Protein AF-A0A1G8CXD1-F1 (afdb_monomer)

Mean predicted aligned error: 4.72 Å

pLDDT: mean 90.09, std 10.33, range [44.94, 98.38]

Radius of gyration: 14.37 Å; Cα contacts (8 Å, |Δi|>4): 68; chains: 1; bounding box: 28×30×46 Å

Solvent-accessible surface area (backbone atoms only — not comparable to full-atom values): 5589 Å² total; per-residue (Å²): 133,82,80,61,88,86,64,75,91,51,52,72,67,26,52,58,59,64,71,57,59,64,68,59,55,51,52,51,36,65,74,65,54,64,50,67,92,55,87,67,62,42,65,64,27,52,51,53,51,50,52,48,26,65,74,70,63,46,90,45,60,61,49,39,25,56,58,51,53,75,44,66,97,42,33,82,59,53,71,34,89,41,81,61,46,48,72,68,77,70,108

Organism: NCBI:txid178355

Structure (mmCIF, N/CA/C/O backbone):
data_AF-A0A1G8CXD1-F1
#
_entry.id   AF-A0A1G8CXD1-F1
#
loop_
_atom_site.group_PDB
_atom_site.id
_atom_site.type_symbol
_atom_site.label_atom_id
_atom_site.label_alt_id
_atom_site.label_comp_id
_atom_site.label_asym_id
_atom_site.label_entity_id
_atom_site.label_seq_id
_atom_site.pdbx_PDB_ins_code
_atom_site.Cartn_x
_atom_site.Cartn_y
_atom_site.Cartn_z
_atom_site.occupancy
_atom_site.B_iso_or_equiv
_atom_site.auth_seq_id
_atom_site.auth_comp_id
_atom_site.auth_asym_id
_atom_site.auth_atom_id
_atom_site.pdbx_PDB_model_num
ATOM 1 N N . MET A 1 1 ? -7.098 -4.512 33.520 1.00 44.94 1 MET A N 1
ATOM 2 C CA . MET A 1 1 ? -7.841 -3.661 32.559 1.00 44.94 1 MET A CA 1
ATOM 3 C C . MET A 1 1 ? -8.445 -4.550 31.485 1.00 44.94 1 MET A C 1
ATOM 5 O O . MET A 1 1 ? -7.700 -5.129 30.706 1.00 44.94 1 MET A O 1
ATOM 9 N N . GLY A 1 2 ? -9.769 -4.726 31.481 1.00 52.16 2 GLY A N 1
ATOM 10 C CA . GLY A 1 2 ? -10.451 -5.464 30.415 1.00 52.16 2 GLY A CA 1
ATOM 11 C C . GLY A 1 2 ? -10.351 -4.685 29.106 1.00 52.16 2 GLY A C 1
ATOM 12 O O . GLY A 1 2 ? -10.657 -3.494 29.085 1.00 52.16 2 GLY A O 1
ATOM 13 N N . LYS A 1 3 ? -9.871 -5.321 28.033 1.00 57.16 3 LYS A N 1
ATOM 14 C CA . LYS A 1 3 ? -9.798 -4.687 26.711 1.00 57.16 3 LYS A CA 1
ATOM 15 C C . LYS A 1 3 ? -11.223 -4.359 26.266 1.00 57.16 3 LYS A C 1
ATOM 17 O O . LYS A 1 3 ? -12.032 -5.260 26.059 1.00 57.16 3 LYS A O 1
ATOM 22 N N . ASN A 1 4 ? -11.534 -3.071 26.179 1.00 59.03 4 ASN A N 1
ATOM 23 C CA . ASN A 1 4 ? -12.825 -2.591 25.719 1.00 59.03 4 ASN A CA 1
ATOM 24 C C . ASN A 1 4 ? -13.005 -3.016 24.250 1.00 59.03 4 ASN A C 1
ATOM 26 O O . ASN A 1 4 ? -12.256 -2.570 23.385 1.00 59.03 4 ASN A O 1
ATOM 30 N N . LYS A 1 5 ? -13.948 -3.926 23.975 1.00 61.50 5 LYS A N 1
ATOM 31 C CA . LYS A 1 5 ? -14.115 -4.574 22.657 1.00 61.50 5 LYS A CA 1
ATOM 32 C C . LYS A 1 5 ? -14.606 -3.605 21.569 1.00 61.50 5 LYS A C 1
ATOM 34 O O . LYS A 1 5 ? -14.540 -3.940 20.393 1.00 61.50 5 LYS A O 1
ATOM 39 N N . TYR A 1 6 ? -15.076 -2.421 21.968 1.00 68.69 6 TYR A N 1
ATOM 40 C CA . TYR A 1 6 ? -15.575 -1.373 21.076 1.00 68.69 6 TYR A CA 1
ATOM 41 C C . TYR A 1 6 ? -14.470 -0.479 20.499 1.00 68.69 6 TYR A C 1
ATOM 43 O O . TYR A 1 6 ? -14.706 0.200 19.504 1.00 68.69 6 TYR A O 1
ATOM 51 N N . PHE A 1 7 ? -13.272 -0.463 21.095 1.00 69.44 7 PHE A N 1
ATOM 52 C CA . PHE A 1 7 ? -12.180 0.391 20.631 1.00 69.44 7 PHE A CA 1
ATOM 53 C C . PHE A 1 7 ? -11.155 -0.428 19.847 1.00 69.44 7 PHE A C 1
ATOM 55 O O . PHE A 1 7 ? -10.428 -1.251 20.407 1.00 69.44 7 PHE A O 1
ATOM 62 N N . SER A 1 8 ? -11.103 -0.206 18.535 1.00 73.50 8 SER A N 1
ATOM 63 C CA . SER A 1 8 ? -10.079 -0.800 17.681 1.00 73.50 8 SER A CA 1
ATOM 64 C C . SER A 1 8 ? -8.751 -0.074 17.878 1.00 73.50 8 SER A C 1
ATOM 66 O O . SER A 1 8 ? -8.685 1.151 17.828 1.00 73.50 8 SER A O 1
ATOM 68 N N . THR A 1 9 ? -7.674 -0.833 18.061 1.00 79.81 9 THR A N 1
ATOM 69 C CA . THR A 1 9 ? -6.306 -0.297 18.087 1.00 79.81 9 THR A CA 1
ATOM 70 C C . THR A 1 9 ? -5.755 -0.021 16.685 1.00 79.81 9 THR A C 1
ATOM 72 O O . THR A 1 9 ? -4.691 0.583 16.557 1.00 79.81 9 THR A O 1
ATOM 75 N N . LYS A 1 10 ? -6.461 -0.452 15.629 1.00 83.62 10 LYS A N 1
ATOM 76 C CA . LYS A 1 10 ? -6.091 -0.195 14.232 1.00 83.62 10 LYS A CA 1
ATOM 77 C C . LYS A 1 10 ? -6.526 1.208 13.816 1.00 83.62 10 LYS A C 1
ATOM 79 O O . LYS A 1 10 ? -7.616 1.656 14.175 1.00 83.62 10 LYS A O 1
ATOM 84 N N . SER A 1 11 ? -5.717 1.862 12.984 1.00 87.25 11 SER A N 1
ATOM 85 C CA . SER A 1 11 ? -6.116 3.102 12.307 1.00 87.25 11 SER A CA 1
ATOM 86 C C . SER A 1 11 ? -7.377 2.892 11.457 1.00 87.25 11 SER A C 1
ATOM 88 O O . SER A 1 11 ? -7.693 1.763 11.079 1.00 87.25 11 SER A O 1
ATOM 90 N N . VAL A 1 12 ? -8.086 3.977 11.120 1.00 89.06 12 VAL A N 1
ATOM 91 C CA . VAL A 1 12 ? -9.248 3.915 10.211 1.00 89.06 12 VAL A CA 1
ATOM 92 C C . VAL A 1 12 ? -8.852 3.266 8.883 1.00 89.06 12 VAL A C 1
ATOM 94 O O . VAL A 1 12 ? -9.522 2.345 8.429 1.00 89.06 12 VAL A O 1
ATOM 97 N N . PHE A 1 13 ? -7.703 3.654 8.325 1.00 91.00 13 PHE A N 1
ATOM 98 C CA . PHE A 1 13 ? -7.143 3.025 7.130 1.00 91.00 13 PHE A CA 1
ATOM 99 C C . PHE A 1 13 ? -6.944 1.508 7.299 1.00 91.00 13 PHE A C 1
ATOM 101 O O . PHE A 1 13 ? -7.425 0.734 6.477 1.00 91.00 13 PHE A O 1
ATOM 108 N N . GLY A 1 14 ? -6.322 1.072 8.402 1.00 91.19 14 GLY A N 1
ATOM 109 C CA . GLY A 1 14 ? -6.108 -0.348 8.708 1.00 91.19 14 GLY A CA 1
ATOM 110 C C . GLY A 1 14 ? -7.406 -1.146 8.873 1.00 91.19 14 GLY A C 1
ATOM 111 O O . GLY A 1 14 ? -7.453 -2.332 8.554 1.00 91.19 14 GLY A O 1
ATOM 112 N N . GLN A 1 15 ? -8.478 -0.507 9.346 1.00 90.44 15 GLN A N 1
ATOM 113 C CA . GLN A 1 15 ? -9.807 -1.119 9.407 1.00 90.44 15 GLN A CA 1
ATOM 114 C C . GLN A 1 15 ? -10.418 -1.257 8.009 1.00 90.44 15 GLN A C 1
ATOM 116 O O . GLN A 1 15 ? -10.913 -2.330 7.675 1.00 90.44 15 GLN A O 1
ATOM 121 N N . LEU A 1 16 ? -10.327 -0.220 7.173 1.00 92.19 16 LEU A N 1
ATOM 122 C CA . LEU A 1 16 ? -10.877 -0.231 5.815 1.00 92.19 16 LEU A CA 1
ATOM 123 C C . LEU A 1 16 ? -10.220 -1.297 4.940 1.00 92.19 16 LEU A C 1
ATOM 125 O O . LEU A 1 16 ? -10.916 -2.119 4.351 1.00 92.19 16 LEU A O 1
ATOM 129 N N . ILE A 1 17 ? -8.889 -1.350 4.904 1.00 93.06 17 ILE A N 1
ATOM 130 C CA . ILE A 1 17 ? -8.184 -2.373 4.118 1.00 93.06 17 ILE A CA 1
ATOM 131 C C . ILE A 1 17 ? -8.397 -3.785 4.677 1.00 93.06 17 ILE A C 1
ATOM 133 O O . ILE A 1 17 ? -8.281 -4.751 3.936 1.00 93.06 17 ILE A O 1
ATOM 137 N N . SER A 1 18 ? -8.741 -3.933 5.965 1.00 90.94 18 SER A N 1
ATOM 138 C CA . SER A 1 18 ? -9.056 -5.249 6.539 1.00 90.94 18 SER A CA 1
ATOM 139 C C . SER A 1 18 ? -10.376 -5.840 6.042 1.00 90.94 18 SER A C 1
ATOM 141 O O . SER A 1 18 ? -10.627 -7.018 6.274 1.00 90.94 18 SER A O 1
ATOM 143 N N . LEU A 1 1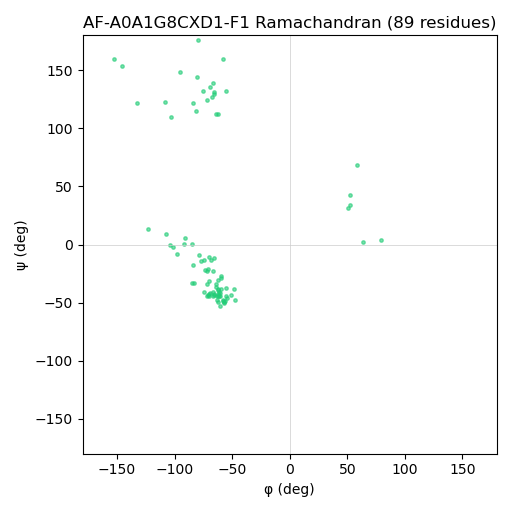9 ? -11.194 -5.048 5.343 1.00 92.69 19 LEU A N 1
ATOM 144 C CA . LEU A 1 19 ? -12.384 -5.529 4.641 1.00 92.69 19 LEU A CA 1
ATOM 145 C C . LEU A 1 19 ? -12.040 -6.231 3.319 1.00 92.69 19 LEU A C 1
ATOM 147 O O . LEU A 1 19 ? -12.899 -6.892 2.741 1.00 92.69 19 LEU A O 1
ATOM 151 N N . ILE A 1 20 ? -10.808 -6.077 2.827 1.00 93.75 20 ILE A N 1
ATOM 152 C CA . ILE A 1 20 ? -10.334 -6.731 1.610 1.00 93.75 20 ILE A CA 1
ATOM 153 C C . ILE A 1 20 ? -9.850 -8.137 1.978 1.00 93.75 20 ILE A C 1
ATOM 155 O O . ILE A 1 20 ? -8.950 -8.293 2.803 1.00 93.75 20 ILE A O 1
ATOM 159 N N . ASP A 1 21 ? -10.445 -9.151 1.347 1.00 94.06 21 ASP A N 1
ATOM 160 C CA . ASP A 1 21 ? -10.060 -10.552 1.529 1.00 94.06 21 ASP A CA 1
ATOM 161 C C . ASP A 1 21 ? -8.702 -10.854 0.874 1.00 94.06 21 ASP A C 1
ATOM 163 O O . ASP A 1 21 ? -8.505 -10.679 -0.332 1.00 94.06 21 ASP A O 1
ATOM 167 N N . ASP A 1 22 ? -7.778 -11.368 1.676 1.00 92.25 22 ASP A N 1
ATOM 168 C CA . ASP A 1 22 ? -6.431 -11.804 1.304 1.00 92.25 22 ASP A CA 1
ATOM 169 C C . ASP A 1 22 ? -6.476 -12.834 0.181 1.00 92.25 22 ASP A C 1
ATOM 171 O O . ASP A 1 22 ? -5.647 -12.803 -0.729 1.00 92.25 22 ASP A O 1
ATOM 175 N N . SER A 1 23 ? -7.477 -13.719 0.205 1.00 96.00 23 SER A N 1
ATOM 176 C CA . SER A 1 23 ? -7.621 -14.779 -0.790 1.00 96.00 23 SER A CA 1
ATOM 177 C C . SER A 1 23 ? -7.862 -14.213 -2.189 1.00 96.00 23 SER A C 1
ATOM 179 O O . SER A 1 23 ? -7.388 -14.770 -3.179 1.00 96.00 23 SER A O 1
ATOM 181 N N . MET A 1 24 ? -8.566 -13.084 -2.286 1.00 96.69 24 MET A N 1
ATOM 182 C CA . MET A 1 24 ? -8.836 -12.407 -3.550 1.00 96.69 24 MET A CA 1
ATOM 183 C C . MET A 1 24 ? -7.565 -11.771 -4.114 1.00 96.69 24 MET A C 1
ATOM 185 O O . MET A 1 24 ? -7.300 -11.910 -5.308 1.00 96.69 24 MET A O 1
ATOM 189 N N . VAL A 1 25 ? -6.765 -11.121 -3.262 1.00 95.94 25 VAL A N 1
ATOM 190 C CA . VAL A 1 25 ? -5.475 -10.540 -3.665 1.00 95.94 25 VAL A CA 1
ATOM 191 C C . VAL A 1 25 ? -4.528 -11.650 -4.114 1.00 95.94 25 VAL A C 1
ATOM 193 O O . VAL A 1 25 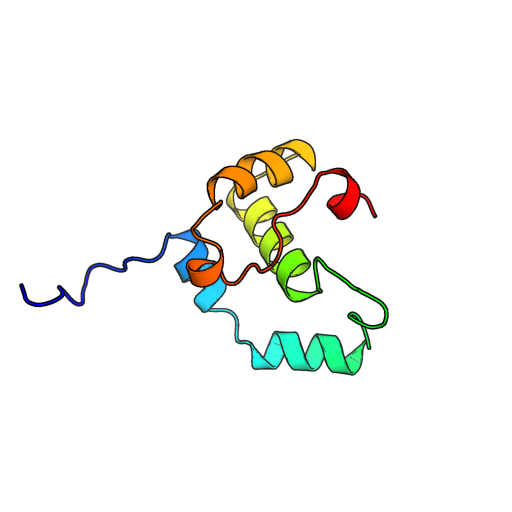? -3.985 -11.577 -5.212 1.00 95.94 25 VAL A O 1
ATOM 196 N N . GLN A 1 26 ? -4.406 -12.722 -3.329 1.00 96.81 26 GLN A N 1
ATOM 197 C CA . GLN A 1 26 ? -3.524 -13.846 -3.636 1.00 96.81 26 GLN A CA 1
ATOM 198 C C . GLN A 1 26 ? -3.901 -14.540 -4.953 1.00 96.81 26 GLN A C 1
ATOM 200 O O . GLN A 1 26 ? -3.036 -14.771 -5.794 1.00 96.81 26 GLN A O 1
ATOM 205 N N . LYS A 1 27 ? -5.194 -14.792 -5.192 1.00 98.19 27 LYS A N 1
ATOM 206 C CA . LYS A 1 27 ? -5.674 -15.352 -6.468 1.00 98.19 27 LYS A CA 1
ATOM 207 C C . LYS A 1 27 ? -5.339 -14.457 -7.657 1.00 98.19 27 LYS A C 1
ATOM 209 O O . LYS A 1 27 ? -5.030 -14.969 -8.729 1.00 98.19 27 LYS A O 1
ATOM 214 N N . ALA A 1 28 ? -5.426 -13.134 -7.500 1.00 97.81 28 ALA A N 1
ATOM 215 C CA . ALA A 1 28 ? -5.047 -12.203 -8.558 1.00 97.81 28 ALA A CA 1
ATOM 216 C C . ALA A 1 28 ? -3.536 -12.257 -8.826 1.00 97.81 28 ALA A C 1
ATOM 218 O O . ALA A 1 28 ? -3.137 -12.354 -9.985 1.00 97.81 28 ALA A O 1
ATOM 219 N N . VAL A 1 29 ? -2.715 -12.272 -7.771 1.00 97.94 29 VAL A N 1
ATOM 220 C CA . VAL A 1 29 ? -1.254 -12.398 -7.883 1.00 97.94 29 VAL A CA 1
ATOM 221 C C . VAL A 1 29 ? -0.862 -13.682 -8.606 1.00 97.94 29 VAL A C 1
ATOM 223 O O . VAL A 1 29 ? -0.080 -13.633 -9.549 1.00 97.94 29 VAL A O 1
ATOM 226 N N . GLU A 1 30 ? -1.442 -14.819 -8.224 1.00 98.00 30 GLU A N 1
ATOM 227 C CA . GLU A 1 30 ? -1.174 -16.118 -8.853 1.00 98.00 30 GLU A CA 1
ATOM 228 C C . GLU A 1 30 ? -1.645 -16.168 -10.307 1.00 98.00 30 GLU A C 1
ATOM 230 O O . GLU A 1 30 ? -0.934 -16.666 -11.175 1.00 98.00 30 GLU A O 1
ATOM 235 N N . LYS A 1 31 ? -2.834 -15.624 -10.593 1.00 98.38 31 LYS A N 1
ATOM 236 C CA . LYS A 1 31 ? -3.401 -15.614 -11.946 1.00 98.38 31 LYS A CA 1
ATOM 237 C C . LYS A 1 31 ? -2.541 -14.82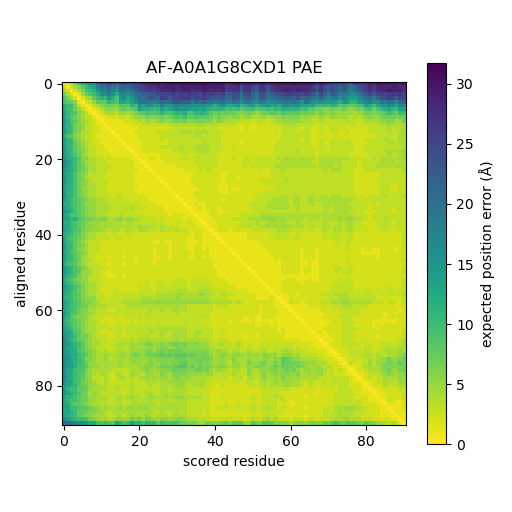7 -12.934 1.00 98.38 31 LYS A C 1
ATOM 239 O O . LYS A 1 31 ? -2.465 -15.213 -14.099 1.00 98.38 31 LYS A O 1
ATOM 244 N N . TYR A 1 32 ? -1.965 -13.711 -12.495 1.00 97.56 32 TYR A N 1
ATOM 245 C CA . TYR A 1 32 ? -1.195 -12.812 -13.357 1.00 97.56 32 TYR A CA 1
ATOM 246 C C . TYR A 1 32 ? 0.320 -12.928 -13.167 1.00 97.56 32 TYR A C 1
ATOM 248 O O . TYR A 1 32 ? 1.050 -12.222 -13.856 1.00 97.56 32 TYR A O 1
ATOM 256 N N . ASP A 1 33 ? 0.788 -13.797 -12.264 1.00 97.25 33 ASP A N 1
ATOM 257 C CA . ASP A 1 33 ? 2.208 -13.958 -11.915 1.00 97.25 33 ASP A CA 1
ATOM 258 C C . ASP A 1 33 ? 2.867 -12.606 -11.550 1.00 97.25 33 ASP A C 1
ATOM 260 O O . ASP A 1 33 ? 4.027 -12.340 -11.865 1.00 97.25 33 ASP A O 1
ATOM 264 N N . SER A 1 34 ? 2.098 -11.702 -10.922 1.00 95.75 34 SER A N 1
ATOM 265 C CA . SER A 1 34 ? 2.431 -10.267 -10.843 1.00 95.75 34 SER A CA 1
ATOM 266 C C . SER A 1 34 ? 3.572 -9.940 -9.882 1.00 95.75 34 SER A C 1
ATOM 268 O O . SER A 1 34 ? 4.234 -8.919 -10.035 1.00 95.75 34 SER A O 1
ATOM 270 N N . ASP A 1 35 ? 3.835 -10.817 -8.915 1.00 96.50 35 ASP A N 1
ATOM 271 C CA . ASP A 1 35 ? 4.952 -10.673 -7.976 1.00 96.50 35 ASP A CA 1
ATOM 272 C C . ASP A 1 35 ? 6.230 -11.371 -8.469 1.00 96.50 35 ASP A C 1
ATOM 274 O O . ASP A 1 35 ? 7.237 -11.437 -7.751 1.00 96.50 35 ASP A O 1
ATOM 278 N N . ARG A 1 36 ? 6.229 -11.913 -9.691 1.00 96.62 36 ARG A N 1
ATOM 279 C CA . ARG A 1 36 ? 7.400 -12.591 -10.234 1.00 96.62 36 ARG A CA 1
ATOM 280 C C . ARG A 1 36 ? 8.544 -11.609 -10.446 1.00 96.62 36 ARG A C 1
ATOM 282 O O . ARG A 1 36 ? 8.389 -10.553 -11.043 1.00 96.62 36 ARG A O 1
ATOM 289 N N . TYR A 1 37 ? 9.723 -11.989 -9.956 1.00 95.19 37 TYR A N 1
ATOM 290 C CA . TYR A 1 37 ? 10.934 -11.157 -9.928 1.00 95.19 37 TYR A CA 1
ATOM 291 C C . TYR A 1 37 ? 10.840 -9.880 -9.066 1.00 95.19 37 TYR A C 1
ATOM 293 O O . TYR A 1 37 ? 11.836 -9.161 -8.950 1.00 95.19 37 TYR A O 1
ATOM 301 N N . VAL A 1 38 ? 9.715 -9.631 -8.385 1.00 94.44 38 VAL A N 1
ATOM 302 C CA . VAL A 1 38 ? 9.539 -8.485 -7.485 1.00 94.44 38 VAL A CA 1
ATOM 303 C C . VAL A 1 38 ? 10.157 -8.798 -6.122 1.00 94.44 38 VAL A C 1
ATOM 305 O O . VAL A 1 38 ? 9.714 -9.686 -5.391 1.00 94.44 38 VAL A O 1
ATOM 308 N N . LYS A 1 39 ? 11.214 -8.059 -5.761 1.00 92.00 39 LYS A N 1
ATOM 309 C CA . LYS A 1 39 ? 11.960 -8.272 -4.505 1.00 92.00 39 LYS A CA 1
ATOM 310 C C . LYS A 1 39 ? 11.324 -7.587 -3.295 1.00 92.00 39 LYS A C 1
ATOM 312 O O . LYS A 1 39 ? 11.431 -8.089 -2.182 1.00 92.00 39 LYS A O 1
ATOM 317 N N . SER A 1 40 ? 10.689 -6.442 -3.507 1.00 93.19 40 SER A N 1
ATOM 318 C CA . SER A 1 40 ? 10.085 -5.593 -2.476 1.00 93.19 40 SER A CA 1
ATOM 319 C C . SER A 1 40 ? 8.931 -4.812 -3.082 1.00 93.19 40 SER A C 1
ATOM 321 O O . SER A 1 40 ? 8.958 -4.595 -4.289 1.00 93.19 40 SER A O 1
ATOM 323 N N . PHE A 1 41 ? 8.013 -4.317 -2.249 1.00 94.44 41 PHE A N 1
ATOM 324 C CA . PHE A 1 41 ? 6.840 -3.565 -2.703 1.00 94.44 41 PHE A CA 1
ATOM 325 C C . PHE A 1 41 ? 5.990 -4.404 -3.669 1.00 94.44 41 PHE A C 1
ATOM 327 O O . PHE A 1 41 ? 5.965 -4.193 -4.873 1.00 94.44 41 PHE A O 1
ATOM 334 N N . LYS A 1 42 ? 5.373 -5.452 -3.120 1.00 95.50 42 LYS A N 1
ATOM 335 C CA . LYS A 1 42 ? 4.613 -6.449 -3.890 1.00 95.50 42 LYS A CA 1
ATOM 336 C C . LYS A 1 42 ? 3.219 -5.942 -4.250 1.00 95.50 42 LYS A C 1
ATOM 338 O O . LYS A 1 42 ? 2.794 -4.891 -3.773 1.00 95.50 42 LYS A O 1
ATOM 343 N N . SER A 1 43 ? 2.465 -6.719 -5.021 1.00 95.81 43 SER A N 1
ATOM 344 C CA . SER A 1 43 ? 1.105 -6.387 -5.471 1.00 95.81 43 SER A CA 1
ATOM 345 C C . SER A 1 43 ? 0.181 -5.912 -4.340 1.00 95.81 43 SER A C 1
ATOM 347 O O . SER A 1 43 ? -0.588 -4.973 -4.530 1.00 95.81 43 SER A O 1
ATOM 349 N N . GLN A 1 44 ? 0.283 -6.503 -3.143 1.00 95.38 44 GLN A N 1
ATOM 350 C CA . GLN A 1 44 ? -0.475 -6.049 -1.969 1.00 95.38 44 GLN A CA 1
ATOM 351 C C . GLN A 1 44 ? -0.059 -4.642 -1.504 1.00 95.38 44 GLN A C 1
ATOM 353 O O . GLN A 1 44 ? -0.924 -3.817 -1.211 1.00 95.38 44 GLN A O 1
ATOM 358 N N . ASP A 1 45 ? 1.246 -4.358 -1.453 1.00 94.88 45 ASP A N 1
ATOM 359 C CA . ASP A 1 45 ? 1.766 -3.045 -1.058 1.00 94.88 45 ASP A CA 1
ATOM 360 C C . ASP A 1 45 ? 1.307 -1.977 -2.072 1.00 94.88 45 ASP A C 1
ATOM 362 O O . ASP A 1 45 ? 0.775 -0.938 -1.676 1.00 94.88 45 ASP A O 1
ATOM 366 N N . HIS A 1 46 ? 1.394 -2.280 -3.376 1.00 94.94 46 HIS A N 1
ATOM 367 C CA . HIS A 1 46 ? 0.857 -1.435 -4.449 1.00 94.94 46 HIS A CA 1
ATOM 368 C C . HIS A 1 46 ? -0.647 -1.176 -4.287 1.00 94.94 46 HIS A C 1
ATOM 370 O O . HIS A 1 46 ? -1.087 -0.025 -4.341 1.00 94.94 46 HIS A O 1
ATOM 376 N N . LEU A 1 47 ? -1.443 -2.228 -4.064 1.00 95.69 47 LEU A N 1
ATOM 377 C CA . LEU A 1 47 ? -2.892 -2.118 -3.890 1.00 95.69 47 LEU A CA 1
ATOM 378 C C . LEU A 1 47 ? -3.240 -1.177 -2.734 1.00 95.69 47 LEU A C 1
ATOM 380 O O . LEU A 1 47 ? -4.044 -0.260 -2.900 1.00 95.69 47 LEU A O 1
ATOM 384 N N . PHE A 1 48 ? -2.628 -1.369 -1.566 1.00 95.19 48 PHE A N 1
ATOM 385 C CA . PHE A 1 48 ? -2.925 -0.542 -0.399 1.00 95.19 48 PHE A CA 1
ATOM 386 C C . PHE A 1 48 ? -2.409 0.892 -0.550 1.00 95.19 48 PHE A C 1
ATOM 388 O O . PHE A 1 48 ? -3.078 1.813 -0.081 1.00 95.19 48 PHE A O 1
ATOM 395 N N . SER A 1 49 ? -1.308 1.122 -1.271 1.00 95.19 49 SER A N 1
ATOM 396 C CA . SER A 1 49 ? -0.891 2.476 -1.655 1.00 95.19 49 SER A CA 1
ATOM 397 C C . SER A 1 49 ? -1.908 3.186 -2.550 1.00 95.19 49 SER A C 1
ATOM 399 O O . SER A 1 49 ? -2.158 4.378 -2.359 1.00 95.19 49 SER A O 1
ATOM 401 N N . LEU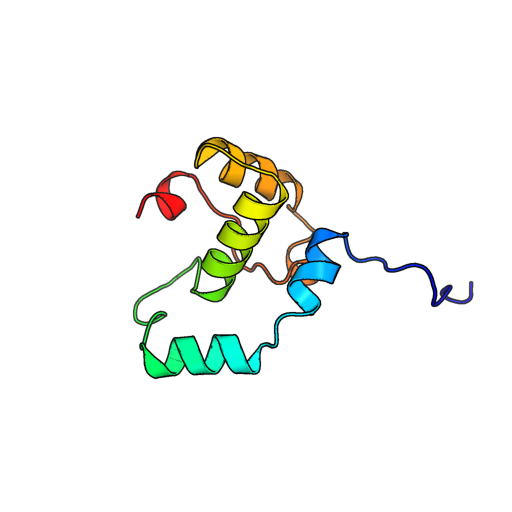 A 1 50 ? -2.539 2.474 -3.487 1.00 94.69 50 LEU A N 1
ATOM 402 C CA . LEU A 1 50 ? -3.596 3.037 -4.333 1.00 94.69 50 LEU A CA 1
ATOM 403 C C . LEU A 1 50 ? -4.872 3.326 -3.537 1.00 94.69 50 LEU A C 1
ATOM 405 O O . LEU A 1 50 ? -5.456 4.397 -3.687 1.00 94.69 50 LEU A O 1
ATOM 409 N N . VAL A 1 51 ? -5.272 2.425 -2.635 1.00 95.38 51 VAL A N 1
ATOM 410 C CA . VAL A 1 51 ? -6.414 2.663 -1.737 1.00 95.38 51 VAL A CA 1
ATOM 411 C C . VAL A 1 51 ? -6.162 3.888 -0.856 1.00 95.38 51 VAL A C 1
ATOM 413 O O . VAL A 1 51 ? -7.040 4.739 -0.736 1.00 95.38 51 VAL A O 1
ATOM 416 N N . PHE A 1 52 ? -4.959 4.020 -0.288 1.00 95.19 52 PHE A N 1
ATOM 417 C CA . PHE A 1 52 ? -4.564 5.202 0.482 1.00 95.19 52 PHE A CA 1
ATOM 418 C C . PHE A 1 52 ? -4.680 6.482 -0.355 1.00 95.19 52 PHE A C 1
ATOM 420 O O . PHE A 1 52 ? -5.310 7.443 0.079 1.00 95.19 52 PHE A O 1
ATOM 427 N N . CYS A 1 53 ? -4.141 6.468 -1.578 1.00 95.81 53 CYS A N 1
ATOM 428 C CA . CYS A 1 53 ? -4.212 7.588 -2.517 1.00 95.81 53 CYS A CA 1
ATOM 429 C C . CYS A 1 53 ? -5.659 8.045 -2.771 1.00 95.81 53 CYS A C 1
ATOM 431 O O . CYS A 1 53 ? -5.953 9.239 -2.697 1.00 95.81 53 CYS A O 1
ATOM 433 N N . CYS A 1 54 ? -6.579 7.103 -3.008 1.00 95.31 54 CYS A N 1
ATOM 434 C CA . CYS A 1 54 ? -7.991 7.411 -3.231 1.00 95.31 54 CYS A CA 1
ATOM 435 C C . CYS A 1 54 ? -8.682 7.986 -1.985 1.00 95.31 54 CYS A C 1
ATOM 437 O O . CYS A 1 54 ? -9.482 8.914 -2.110 1.00 95.31 54 CYS A O 1
ATOM 439 N N . LEU A 1 55 ? -8.392 7.447 -0.798 1.00 94.38 55 LEU A N 1
ATOM 440 C CA . LEU A 1 55 ? -9.018 7.879 0.456 1.00 94.38 55 LEU A CA 1
ATOM 441 C C . LEU A 1 55 ? -8.548 9.272 0.885 1.00 94.38 55 LEU A C 1
ATOM 443 O O . LEU A 1 55 ? -9.371 10.118 1.232 1.00 94.38 55 LEU A O 1
ATOM 447 N N . GLU A 1 56 ? -7.244 9.523 0.799 1.00 93.69 56 GLU A N 1
ATOM 448 C CA . GLU A 1 56 ? -6.625 10.799 1.176 1.00 93.69 56 GLU A CA 1
ATOM 449 C C . GLU A 1 56 ? -6.670 11.839 0.045 1.00 93.69 56 GLU A C 1
ATOM 451 O O . GLU A 1 56 ? -6.207 12.966 0.215 1.00 93.69 56 GLU A O 1
ATOM 456 N N . LYS A 1 57 ? -7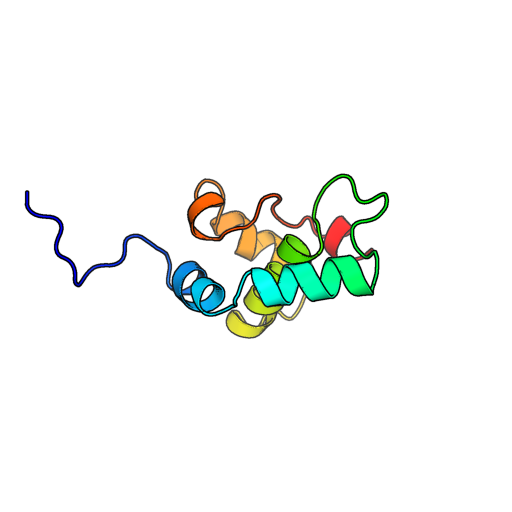.247 11.479 -1.113 1.00 95.19 57 LYS A N 1
ATOM 457 C CA . LYS A 1 57 ? -7.353 12.327 -2.312 1.00 95.19 57 LYS A CA 1
ATOM 458 C C . LYS A 1 57 ? -6.000 12.902 -2.737 1.00 95.19 57 LYS A C 1
ATOM 460 O O . LYS A 1 57 ? -5.898 14.081 -3.082 1.00 95.19 57 LYS A O 1
ATOM 465 N N . CYS A 1 58 ? -4.962 12.070 -2.698 1.00 96.38 58 CYS A N 1
ATOM 466 C CA . CYS A 1 58 ? -3.634 12.475 -3.132 1.00 96.38 58 CYS A CA 1
ATOM 467 C C . CYS A 1 58 ? -3.645 12.756 -4.641 1.00 96.38 58 CYS A C 1
ATOM 469 O O . CYS A 1 58 ? -4.076 11.929 -5.440 1.00 96.38 58 CYS A O 1
ATOM 471 N N . ASN A 1 59 ? -3.123 13.912 -5.037 1.00 95.88 59 ASN A N 1
ATOM 472 C CA . ASN A 1 59 ? -3.027 14.359 -6.429 1.00 95.88 59 ASN A CA 1
ATOM 473 C C . ASN A 1 59 ? -1.617 14.177 -7.002 1.00 95.88 59 ASN A C 1
ATOM 475 O O . ASN A 1 59 ? -1.368 14.474 -8.170 1.00 95.88 59 ASN A O 1
ATOM 479 N N . SER A 1 60 ? -0.666 13.703 -6.195 1.00 95.81 60 SER A N 1
ATOM 480 C CA . SER A 1 60 ? 0.690 13.421 -6.655 1.00 95.81 60 SER A CA 1
ATOM 481 C C . SER A 1 60 ? 1.308 12.213 -5.957 1.00 95.81 60 SER A C 1
ATOM 483 O O . SER A 1 60 ? 1.028 11.919 -4.797 1.00 95.81 60 SER A O 1
ATOM 485 N N . LEU A 1 61 ? 2.254 11.554 -6.634 1.00 95.88 61 LEU A N 1
ATOM 486 C CA . LEU A 1 61 ? 3.027 10.449 -6.049 1.00 95.88 61 LEU A CA 1
ATOM 487 C C . LEU A 1 61 ? 3.817 10.869 -4.799 1.00 95.88 61 LEU A C 1
ATOM 489 O O . LEU A 1 61 ? 4.116 10.043 -3.939 1.00 95.88 61 LEU A O 1
ATOM 493 N N . ARG A 1 62 ? 4.182 12.157 -4.697 1.00 95.62 62 ARG A N 1
ATOM 494 C CA . ARG A 1 62 ? 4.873 12.693 -3.518 1.00 95.62 62 ARG A CA 1
ATOM 495 C C . ARG A 1 62 ? 3.938 12.735 -2.313 1.00 95.62 62 ARG A C 1
ATOM 497 O O . ARG A 1 62 ? 4.374 12.354 -1.233 1.00 95.62 62 ARG A O 1
ATOM 504 N N . GLU A 1 63 ? 2.691 13.155 -2.506 1.00 96.69 63 GLU A N 1
ATOM 505 C CA . GLU A 1 63 ? 1.677 13.165 -1.446 1.00 96.69 63 GLU A CA 1
ATOM 506 C C . GLU A 1 63 ? 1.398 11.753 -0.936 1.00 96.69 63 GLU A C 1
ATOM 508 O O . GLU A 1 63 ? 1.388 11.549 0.273 1.00 96.69 63 GLU A O 1
ATOM 513 N N . VAL A 1 64 ? 1.295 10.764 -1.831 1.00 96.62 64 VAL A N 1
ATOM 514 C CA . VAL A 1 64 ? 1.137 9.356 -1.429 1.00 96.62 64 VAL A CA 1
ATOM 515 C C . VAL A 1 64 ? 2.336 8.891 -0.600 1.00 96.62 64 VAL A C 1
ATOM 517 O O . VAL A 1 64 ? 2.168 8.416 0.520 1.00 96.62 64 VAL A O 1
ATOM 520 N N . ALA A 1 65 ? 3.560 9.071 -1.107 1.00 95.69 65 ALA A N 1
ATOM 521 C CA . ALA A 1 65 ? 4.767 8.619 -0.413 1.00 95.69 65 ALA A CA 1
ATOM 522 C C . ALA A 1 65 ? 4.960 9.302 0.955 1.00 95.69 65 ALA A C 1
ATOM 524 O O . ALA A 1 65 ? 5.337 8.649 1.927 1.00 95.69 65 ALA A O 1
ATOM 525 N N . GLN A 1 66 ? 4.694 10.608 1.053 1.00 94.94 66 GLN A N 1
ATOM 526 C CA . GLN A 1 66 ? 4.821 11.355 2.307 1.00 94.94 66 GLN A CA 1
ATOM 527 C C . GLN A 1 66 ? 3.683 11.055 3.286 1.00 94.94 66 GLN A C 1
ATOM 529 O O . GLN A 1 66 ? 3.946 10.885 4.473 1.00 94.94 66 GLN A O 1
ATOM 534 N N . GLY A 1 67 ? 2.443 10.943 2.807 1.00 93.75 67 GLY A N 1
ATOM 535 C CA . GLY A 1 67 ? 1.296 10.587 3.640 1.00 93.75 67 GLY A CA 1
ATOM 536 C C . GLY A 1 67 ? 1.457 9.196 4.248 1.00 93.75 67 GLY A C 1
ATOM 537 O O . GLY A 1 67 ? 1.283 9.015 5.453 1.00 93.75 67 GLY A O 1
ATOM 538 N N . MET A 1 68 ? 1.900 8.226 3.445 1.00 93.81 68 MET A N 1
ATOM 539 C CA . MET A 1 68 ? 2.140 6.861 3.918 1.00 93.81 68 MET A CA 1
ATOM 540 C C . MET A 1 68 ? 3.357 6.748 4.838 1.00 93.81 68 MET A C 1
ATOM 542 O O . MET A 1 68 ? 3.401 5.837 5.659 1.00 93.81 68 MET A O 1
ATOM 546 N N . LEU A 1 69 ? 4.301 7.695 4.798 1.00 92.94 69 LEU A N 1
ATOM 547 C CA . LEU A 1 69 ? 5.381 7.768 5.787 1.00 92.94 69 LEU A CA 1
ATOM 548 C C . LEU A 1 69 ? 4.836 7.933 7.219 1.00 92.94 69 LEU A C 1
ATOM 550 O O . LEU A 1 69 ? 5.441 7.440 8.167 1.00 92.94 69 LEU A 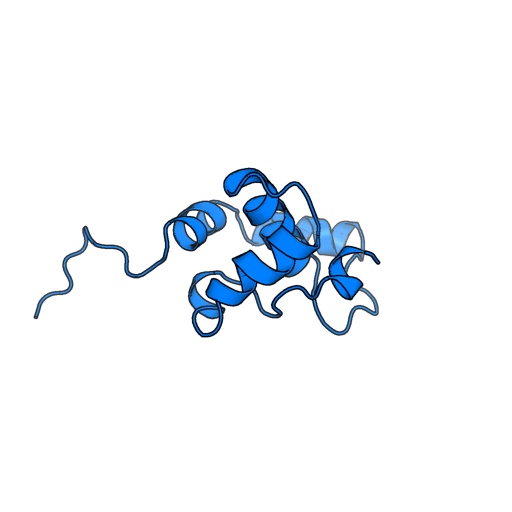O 1
ATOM 554 N N . GLY A 1 70 ? 3.666 8.561 7.384 1.00 89.00 70 GLY A N 1
ATOM 555 C CA . GLY A 1 70 ? 2.969 8.666 8.673 1.00 89.00 70 GLY A CA 1
ATOM 556 C C . GLY A 1 70 ? 2.472 7.326 9.235 1.00 89.00 70 GLY A C 1
ATOM 557 O O . GLY A 1 70 ? 2.084 7.255 10.403 1.00 89.00 70 GLY A O 1
ATOM 558 N N . LEU A 1 71 ? 2.495 6.260 8.428 1.00 88.06 71 LEU A N 1
ATOM 559 C CA . LEU A 1 71 ? 2.190 4.885 8.836 1.00 88.06 71 LEU A CA 1
ATOM 560 C C . LEU A 1 71 ? 3.440 4.102 9.270 1.00 88.06 71 LEU A C 1
ATOM 562 O O . LEU A 1 71 ? 3.317 2.937 9.643 1.00 88.06 71 LEU A O 1
ATOM 566 N N . SER A 1 72 ? 4.619 4.731 9.243 1.00 89.00 72 SER A N 1
ATOM 567 C CA . SER A 1 72 ? 5.868 4.138 9.726 1.00 89.00 72 SER A CA 1
ATOM 568 C C . SER A 1 72 ? 5.743 3.679 11.181 1.00 89.00 72 SER A C 1
ATOM 570 O O . SER A 1 72 ? 5.224 4.405 12.036 1.00 89.00 72 SER A O 1
ATOM 572 N N . GLY A 1 73 ? 6.178 2.453 11.460 1.00 85.62 73 GLY A N 1
ATOM 573 C CA . GLY A 1 73 ? 6.035 1.787 12.758 1.00 85.62 73 GLY A CA 1
ATOM 574 C C . GLY A 1 73 ? 4.650 1.182 13.022 1.00 85.62 73 GLY A C 1
ATOM 575 O O . GLY A 1 73 ? 4.397 0.691 14.123 1.00 85.62 73 GLY A O 1
ATOM 576 N N . LYS A 1 74 ? 3.727 1.239 12.053 1.00 84.12 74 LYS A N 1
ATOM 577 C CA . LYS A 1 74 ? 2.380 0.640 12.117 1.00 84.12 74 LYS A CA 1
ATOM 578 C C . LYS A 1 74 ? 2.113 -0.335 10.971 1.00 84.12 74 LYS A C 1
ATOM 580 O O . LYS A 1 74 ? 0.965 -0.743 10.785 1.00 84.12 74 LYS A O 1
ATOM 585 N N . GLU A 1 75 ? 3.151 -0.729 10.243 1.00 83.44 75 GLU A N 1
ATOM 586 C CA . GLU A 1 75 ? 3.141 -1.573 9.044 1.00 83.44 75 GLU A CA 1
ATOM 587 C C . GLU A 1 75 ? 2.281 -2.826 9.221 1.00 83.44 75 GLU A C 1
ATOM 589 O O . GLU A 1 75 ? 1.398 -3.092 8.409 1.00 83.44 75 GLU A O 1
ATOM 594 N N . GLU A 1 76 ? 2.453 -3.536 10.338 1.00 79.69 76 GLU A N 1
ATOM 595 C CA . GLU A 1 76 ? 1.702 -4.754 10.660 1.00 79.69 76 GLU A CA 1
ATOM 596 C C . GLU A 1 76 ? 0.190 -4.490 10.759 1.00 79.69 76 GLU A C 1
ATOM 598 O O . GLU A 1 76 ? -0.629 -5.241 10.228 1.00 79.69 76 GLU A O 1
ATOM 603 N N . THR A 1 77 ? -0.204 -3.372 11.380 1.00 82.06 77 THR A N 1
ATOM 604 C CA . THR A 1 77 ? -1.625 -3.014 11.525 1.00 82.06 77 THR A CA 1
ATOM 605 C C . THR A 1 77 ? -2.272 -2.570 10.219 1.00 82.06 77 THR A C 1
ATOM 607 O O . THR A 1 77 ? -3.495 -2.671 10.093 1.00 82.06 77 THR A O 1
ATOM 610 N N . VAL A 1 78 ? -1.467 -2.100 9.259 1.00 86.00 78 VAL A N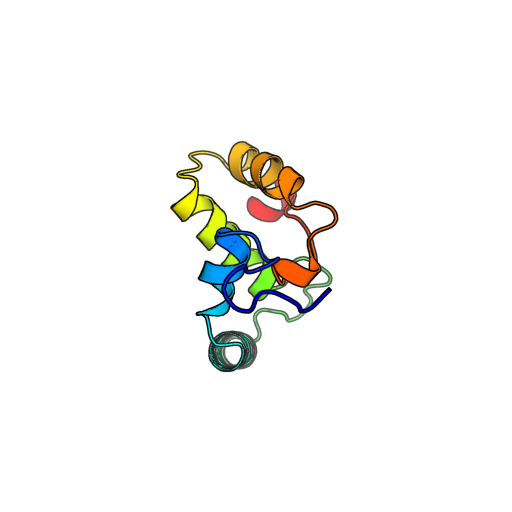 1
ATOM 611 C CA . VAL A 1 78 ? -1.916 -1.684 7.925 1.00 86.00 78 VAL A CA 1
ATOM 612 C C . VAL A 1 78 ? -1.520 -2.670 6.823 1.00 86.00 78 VAL A C 1
ATOM 614 O O . VAL A 1 78 ? -1.715 -2.371 5.653 1.00 86.00 78 VAL A O 1
ATOM 617 N N . ARG A 1 79 ? -1.005 -3.855 7.173 1.00 87.88 79 ARG A N 1
ATOM 618 C CA . ARG A 1 79 ? -0.678 -4.946 6.240 1.00 87.88 79 ARG A CA 1
ATOM 619 C C . ARG A 1 79 ? 0.183 -4.508 5.042 1.00 87.88 79 ARG A C 1
ATOM 621 O O . ARG A 1 79 ? 0.062 -5.064 3.952 1.00 87.88 79 ARG A O 1
ATOM 628 N N . ILE A 1 80 ? 1.046 -3.516 5.241 1.00 89.75 80 ILE A N 1
ATOM 629 C CA . ILE A 1 80 ? 1.993 -3.028 4.234 1.00 89.75 80 ILE A CA 1
ATOM 630 C C . ILE A 1 80 ? 3.376 -3.473 4.674 1.00 89.75 80 ILE A C 1
ATOM 632 O O . ILE A 1 80 ? 3.801 -3.130 5.770 1.00 89.75 80 ILE A O 1
ATOM 636 N N . ASN A 1 81 ? 4.084 -4.215 3.832 1.00 91.00 81 ASN A N 1
ATOM 637 C CA . ASN A 1 81 ? 5.425 -4.705 4.150 1.00 91.00 81 ASN A CA 1
ATOM 638 C C . ASN A 1 81 ? 6.499 -3.664 3.823 1.00 91.00 81 ASN A C 1
ATOM 640 O O . ASN A 1 81 ? 7.523 -3.590 4.497 1.00 91.00 81 ASN A O 1
ATOM 644 N N . HIS A 1 82 ? 6.270 -2.866 2.778 1.00 92.50 82 HIS A N 1
ATOM 645 C CA . HIS A 1 82 ? 7.201 -1.839 2.324 1.00 92.50 82 HIS A CA 1
ATOM 646 C C . HIS A 1 82 ? 6.454 -0.532 2.086 1.00 92.50 82 HIS A C 1
ATOM 648 O O . HIS A 1 82 ? 5.543 -0.470 1.264 1.00 92.50 82 HIS A O 1
ATOM 654 N N . LEU A 1 83 ? 6.860 0.533 2.777 1.00 92.69 83 LEU A N 1
ATOM 655 C CA . LEU A 1 83 ? 6.319 1.861 2.508 1.00 92.69 83 LEU A CA 1
ATOM 656 C C . LEU A 1 83 ? 6.743 2.337 1.110 1.00 92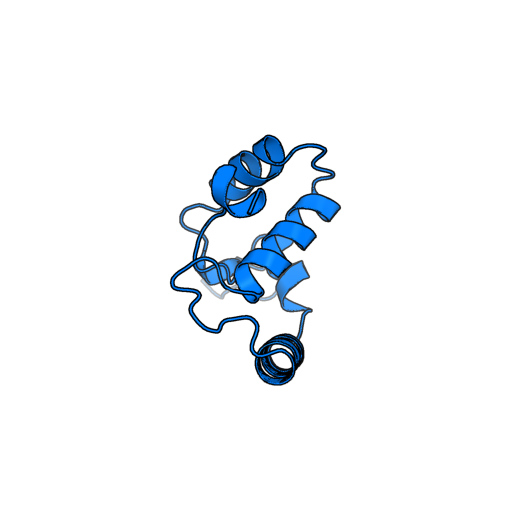.69 83 LEU A C 1
ATOM 658 O O . LEU A 1 83 ? 7.905 2.153 0.723 1.00 92.69 83 LEU A O 1
ATOM 662 N N . PRO A 1 84 ? 5.837 2.977 0.353 1.00 93.69 84 PRO A N 1
ATOM 663 C CA . PRO A 1 84 ? 6.144 3.409 -0.996 1.00 93.69 84 PRO A CA 1
ATOM 664 C C . PRO A 1 84 ? 7.151 4.554 -1.002 1.00 93.69 84 PRO A C 1
ATOM 666 O O . PRO A 1 84 ? 7.017 5.556 -0.297 1.00 93.69 84 PRO A O 1
ATOM 669 N N . LYS A 1 85 ? 8.128 4.451 -1.899 1.00 94.38 85 LYS A N 1
ATOM 670 C CA . LYS A 1 85 ? 8.959 5.585 -2.308 1.00 94.38 85 LYS A CA 1
ATOM 671 C C . LYS A 1 85 ? 8.362 6.185 -3.573 1.00 94.38 85 LYS A C 1
ATOM 673 O O . LYS A 1 85 ? 7.851 5.455 -4.415 1.00 94.38 85 LYS A O 1
ATOM 678 N N . LYS A 1 86 ? 8.502 7.503 -3.765 1.00 94.44 86 LYS A N 1
ATOM 679 C CA . LYS A 1 86 ? 8.030 8.179 -4.989 1.00 94.44 86 LYS A CA 1
ATOM 680 C C . LYS A 1 86 ? 8.536 7.481 -6.261 1.00 94.44 86 LYS A C 1
ATOM 682 O O . LYS A 1 86 ? 7.772 7.330 -7.200 1.00 94.44 86 LYS A O 1
ATOM 687 N N . SER A 1 87 ? 9.811 7.085 -6.285 1.00 93.50 87 SER A N 1
ATOM 688 C CA . SER A 1 87 ? 10.411 6.395 -7.433 1.00 93.50 87 SER A CA 1
ATOM 689 C C . SER A 1 87 ? 9.774 5.034 -7.698 1.00 93.50 87 SER A C 1
ATOM 691 O O . SER A 1 87 ? 9.600 4.682 -8.848 1.00 93.50 87 SER A O 1
ATOM 693 N N . THR A 1 88 ? 9.402 4.301 -6.646 1.00 93.06 88 THR A N 1
ATOM 694 C CA . THR A 1 88 ? 8.751 2.989 -6.755 1.00 93.06 88 THR A CA 1
ATOM 695 C C . THR A 1 88 ? 7.312 3.107 -7.248 1.00 93.06 88 THR A C 1
ATOM 697 O O . THR A 1 88 ? 6.853 2.252 -7.981 1.00 93.06 88 THR A O 1
ATOM 700 N N . LEU A 1 89 ? 6.598 4.173 -6.875 1.00 92.94 89 LEU A N 1
ATOM 701 C CA . LEU A 1 89 ? 5.247 4.429 -7.390 1.00 92.94 89 LEU A CA 1
ATOM 702 C C . LEU A 1 89 ? 5.225 4.930 -8.843 1.00 92.94 89 LEU A C 1
ATOM 704 O O . LEU A 1 89 ? 4.150 5.051 -9.421 1.00 92.94 89 LEU A O 1
ATOM 708 N N . ALA A 1 90 ? 6.378 5.339 -9.374 1.00 91.19 90 ALA A N 1
ATOM 709 C CA . ALA A 1 90 ? 6.514 5.861 -10.729 1.00 91.19 90 ALA A CA 1
ATOM 710 C C . ALA A 1 90 ? 6.993 4.802 -11.735 1.00 91.19 90 ALA A C 1
ATOM 712 O O . ALA A 1 90 ? 7.049 5.118 -12.922 1.00 91.19 90 ALA A O 1
ATOM 713 N N . ASP A 1 91 ? 7.387 3.627 -11.239 1.00 81.50 91 ASP A N 1
ATOM 714 C CA . ASP A 1 91 ? 7.751 2.442 -12.023 1.00 81.50 91 ASP A CA 1
ATOM 715 C C . ASP A 1 91 ? 6.480 1.743 -12.530 1.00 81.50 91 ASP A C 1
ATOM 717 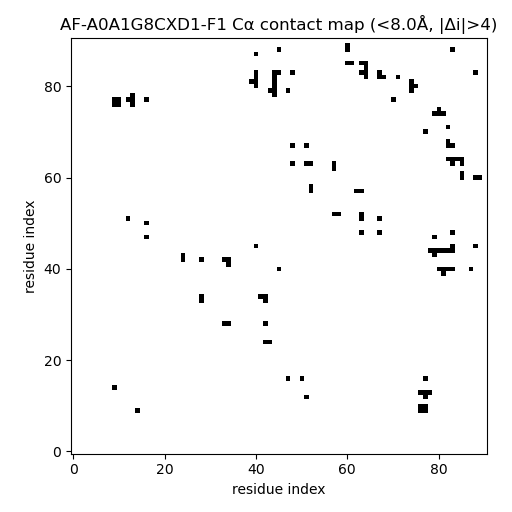O O . ASP A 1 91 ? 6.440 1.400 -13.732 1.00 81.50 91 ASP A O 1
#

Sequence (91 aa):
MGKNKYFSTKSVFGQLISLIDDSMVQKAVEKYDSDRYVKSFKSQDHLFSLVFCCLEKCNSLREVAQGMLGLSGKEETVRINHLPKKSTLAD

InterPro domains:
  IPR025399 Domain of unknown function DUF4372 [PF14294] (9-69)

Secondary structure (DSSP, 8-state):
----TT--SS-HHHHHHTTS-HHHHHHHHHHHTTTTT--SS-HHHHHHHHHHHHHTT--SHHHHHHHHHTTTT-GGGGT-SSPPPTTGGG-

Foldseek 3Di:
DPDDPPDDPADPLLVVCVVDDPVVQVVVCVVVVQCVVPPFCGSSLLVSLVVQCVVVVPPALVCSQVVQVVCPVVCVSNVHPDRDDSVNNVD